Protein AF-A0A4Q3YF69-F1 (afdb_monomer)

pLDDT: mean 83.1, std 9.06, range [44.31, 94.56]

Foldseek 3Di:
DDPVLVVLVVQLVDPDPVSNVVSVVVNLLVCLVVVLVVVLVVQLCVLVVPPCCPPPVCVVVSVVSNVVSCVVVPPDSVVSSVVCCLVPPDLVVVVVVCVVVVVVQADWDQDPVRDIRDHNDHPPDDSDVSNPD

Solvent-accessible surface area (backbone atoms only — not comparable to full-atom values): 7764 Å² total; per-residue (Å²): 130,61,69,67,56,53,52,36,56,61,51,43,72,50,89,52,65,68,56,21,50,52,28,53,50,48,46,53,51,54,49,43,64,50,52,56,54,51,52,40,47,52,52,48,50,57,53,72,68,36,87,58,41,83,36,88,91,29,38,70,59,46,51,52,52,51,53,57,51,52,57,67,69,73,52,54,69,66,60,51,44,49,53,49,47,68,76,72,51,59,59,71,60,56,43,51,57,45,63,79,45,38,79,75,34,41,52,65,47,74,45,99,85,73,51,70,48,73,44,82,42,59,88,84,64,43,69,60,66,73,63,64,115

Sequence (133 aa):
MDENLSSFWDATKQPNIMLRFIFYYRIIEYAGANFFSGDVRSKLTRILSNPTVCAPNNVERSVSQIIAAFDGLQADEVARFNAMITTSVKPEVVWREIENNKALFIDTVTFDGGYVLQNIISREETLKTFSGG

Radius of gyration: 21.07 Å; Cα contacts (8 Å, |Δi|>4): 79; chains: 1; bounding box: 42×38×65 Å

Secondary structure (DSSP, 8-state):
--HHHHHHHHGGG-S-HHHHHHHHHHHHHHHHHHHHHHHHHHHHHHHHT-TTTTSTTTHHHHHHHHHHHHHGGGS-HHHHHHHHHHHH--HHHHHHHHHHTHHHHHS-EE-TTS-EE--SS-TT--HHHHT--

Mean predicted aligned error: 9.74 Å

Structure (mmCIF, N/CA/C/O backbone):
data_AF-A0A4Q3YF69-F1
#
_entry.id   AF-A0A4Q3YF69-F1
#
loop_
_atom_site.group_PDB
_atom_site.id
_atom_site.type_symbol
_atom_site.label_atom_id
_atom_site.label_alt_id
_atom_site.label_comp_id
_atom_site.label_asym_id
_atom_site.label_entity_id
_atom_site.label_seq_id
_atom_site.pdbx_PDB_ins_code
_atom_site.Cartn_x
_atom_site.Cartn_y
_atom_site.Cartn_z
_atom_site.occupancy
_atom_site.B_iso_or_equiv
_atom_site.auth_seq_id
_atom_site.auth_comp_id
_atom_site.auth_asym_id
_atom_site.auth_atom_id
_atom_site.pdbx_PDB_model_num
ATOM 1 N N . MET A 1 1 ? -8.825 -13.750 -14.898 1.00 59.03 1 MET A N 1
ATOM 2 C CA . MET A 1 1 ? -8.295 -13.170 -13.645 1.00 59.03 1 MET A CA 1
ATOM 3 C C . MET A 1 1 ? -7.149 -14.068 -13.200 1.00 59.03 1 MET A C 1
ATOM 5 O O . MET A 1 1 ? -7.211 -15.246 -13.527 1.00 59.03 1 MET A O 1
ATOM 9 N N . ASP A 1 2 ? -6.101 -13.534 -12.576 1.00 80.31 2 ASP A N 1
ATOM 10 C CA . ASP A 1 2 ? -4.980 -14.342 -12.064 1.00 80.31 2 ASP A CA 1
ATOM 11 C C . ASP A 1 2 ? -5.488 -15.330 -10.992 1.00 80.31 2 ASP A C 1
ATOM 13 O O . ASP A 1 2 ? -6.239 -14.931 -10.099 1.00 80.31 2 ASP A O 1
ATOM 17 N N . GLU A 1 3 ? -5.120 -16.608 -11.110 1.00 85.12 3 GLU A N 1
ATOM 18 C CA . GLU A 1 3 ? -5.605 -17.698 -10.250 1.00 85.12 3 GLU A CA 1
ATOM 19 C C . GLU A 1 3 ? -5.231 -17.491 -8.773 1.00 85.12 3 GLU A C 1
ATOM 21 O O . GLU A 1 3 ? -6.038 -17.764 -7.880 1.00 85.12 3 GLU A O 1
ATOM 26 N N . ASN A 1 4 ? -4.060 -16.904 -8.504 1.00 83.88 4 ASN A N 1
ATOM 27 C CA . ASN A 1 4 ? -3.612 -16.606 -7.145 1.00 83.88 4 ASN A CA 1
ATOM 28 C C . ASN A 1 4 ? -4.446 -15.481 -6.523 1.00 83.88 4 ASN A C 1
ATOM 30 O O . ASN A 1 4 ? -4.862 -15.586 -5.370 1.00 83.88 4 ASN A O 1
ATOM 34 N N . LEU A 1 5 ? -4.749 -14.425 -7.289 1.00 85.19 5 LEU A N 1
ATOM 35 C CA . LEU A 1 5 ? -5.601 -13.329 -6.811 1.00 85.19 5 LEU A CA 1
ATOM 36 C C . LEU A 1 5 ? -7.023 -13.802 -6.506 1.00 85.19 5 LEU A C 1
ATOM 38 O O . LEU A 1 5 ? -7.595 -13.395 -5.495 1.00 85.19 5 LEU A O 1
ATOM 42 N N . SER A 1 6 ? -7.588 -14.669 -7.348 1.00 88.38 6 SER A N 1
ATOM 43 C CA . SER A 1 6 ? -8.910 -15.251 -7.102 1.00 88.38 6 SER A CA 1
ATOM 44 C C . SER A 1 6 ? -8.925 -16.114 -5.838 1.00 88.38 6 SER A C 1
ATOM 46 O O . SER A 1 6 ? -9.824 -15.961 -5.013 1.00 88.38 6 SER A O 1
ATOM 48 N N . SER A 1 7 ? -7.893 -16.939 -5.635 1.00 90.25 7 SER A N 1
ATOM 49 C CA . SER A 1 7 ? -7.737 -17.747 -4.420 1.00 90.25 7 SER A CA 1
ATOM 50 C C . SER A 1 7 ? -7.639 -16.884 -3.157 1.00 90.25 7 SER A C 1
ATOM 52 O O . SER A 1 7 ? -8.369 -17.113 -2.191 1.00 90.25 7 SER A O 1
ATOM 54 N N . PHE A 1 8 ? -6.813 -15.830 -3.166 1.00 90.69 8 PHE A N 1
ATOM 55 C CA . PHE A 1 8 ? -6.714 -14.916 -2.025 1.00 90.69 8 PHE A CA 1
ATOM 56 C C . PHE A 1 8 ? -8.012 -14.151 -1.775 1.00 90.69 8 PHE A C 1
ATOM 58 O O . PHE A 1 8 ? -8.384 -13.954 -0.621 1.00 90.6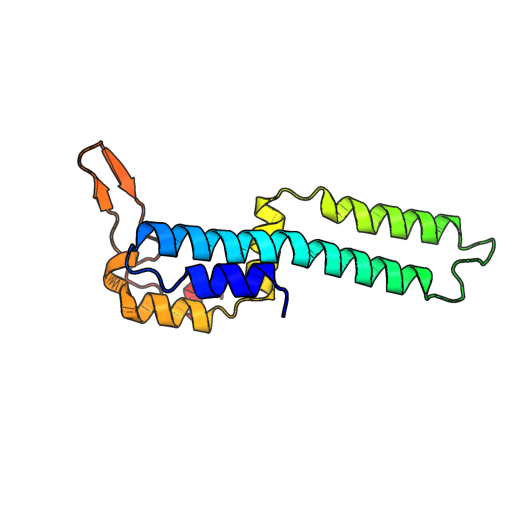9 8 PHE A O 1
ATOM 65 N N . TRP A 1 9 ? -8.721 -13.747 -2.830 1.00 92.25 9 TRP A N 1
ATOM 66 C CA . TRP A 1 9 ? -10.014 -13.083 -2.699 1.00 92.25 9 TRP A CA 1
ATOM 67 C C . TRP A 1 9 ? -11.049 -13.978 -2.022 1.00 92.25 9 TRP A C 1
ATOM 69 O O . TRP A 1 9 ? -11.717 -13.541 -1.087 1.00 92.25 9 TRP A O 1
ATOM 79 N N . ASP A 1 10 ? -11.155 -15.246 -2.416 1.00 92.94 10 ASP A N 1
ATOM 80 C CA . ASP A 1 10 ? -12.021 -16.194 -1.712 1.00 92.94 10 ASP A CA 1
ATOM 81 C C . ASP A 1 10 ? -11.547 -16.424 -0.275 1.00 92.94 10 ASP A C 1
ATOM 83 O O . ASP A 1 10 ? -12.366 -16.476 0.650 1.00 92.94 10 ASP A O 1
ATOM 87 N N . ALA A 1 11 ? -10.228 -16.410 -0.063 1.00 91.44 11 ALA A N 1
ATOM 88 C CA . ALA A 1 11 ? -9.618 -16.403 1.254 1.00 91.44 11 ALA A CA 1
ATOM 89 C C . ALA A 1 11 ? -9.936 -15.130 2.078 1.00 91.44 11 ALA A C 1
ATOM 91 O O . ALA A 1 11 ? -9.748 -15.141 3.283 1.00 91.44 11 ALA A O 1
ATOM 92 N N . THR A 1 12 ? -10.560 -14.074 1.549 1.00 91.56 12 THR A N 1
ATOM 93 C CA . THR A 1 12 ? -11.039 -12.934 2.373 1.00 91.56 12 THR A CA 1
ATOM 94 C C . THR A 1 12 ? -12.412 -13.152 3.014 1.00 91.56 12 THR A C 1
ATOM 96 O O . THR A 1 12 ? -12.832 -12.378 3.873 1.00 91.56 12 THR A O 1
ATOM 99 N N . LYS A 1 13 ? -13.133 -14.220 2.662 1.00 93.31 13 LYS A N 1
ATOM 100 C CA . LYS A 1 13 ? -14.483 -14.485 3.196 1.00 93.31 13 LYS A CA 1
ATOM 101 C C . LYS A 1 13 ? -14.481 -15.179 4.568 1.00 93.31 13 LYS A C 1
ATOM 103 O O . LYS A 1 13 ? -15.535 -15.579 5.058 1.00 93.31 13 LYS A O 1
ATOM 108 N N . GLN A 1 14 ? -13.315 -15.331 5.203 1.00 91.44 14 GLN A N 1
ATOM 109 C CA . GLN A 1 14 ? -13.186 -16.085 6.455 1.00 91.44 14 GLN A CA 1
ATOM 110 C C . GLN A 1 14 ? -13.811 -15.300 7.609 1.00 91.44 14 GLN A C 1
ATOM 112 O O . GLN A 1 14 ? -13.693 -14.075 7.652 1.00 91.44 14 GLN A O 1
ATOM 117 N N . PRO A 1 15 ? -14.384 -15.970 8.619 1.00 89.25 15 PRO A N 1
ATOM 118 C CA . PRO A 1 15 ? -14.947 -15.277 9.774 1.00 89.25 15 PRO A CA 1
ATOM 119 C C . PRO A 1 15 ? -13.872 -14.558 10.609 1.00 89.25 15 PRO A C 1
ATOM 121 O O . PRO A 1 15 ? -14.122 -13.490 11.171 1.00 89.25 15 PRO A O 1
ATOM 124 N N . ASN A 1 16 ? -12.648 -15.092 10.658 1.00 93.50 16 ASN A N 1
ATOM 125 C CA . ASN A 1 16 ? -11.555 -14.521 11.441 1.00 93.50 16 ASN A CA 1
ATOM 126 C C . ASN A 1 16 ? -11.064 -13.190 10.834 1.00 93.50 16 ASN A C 1
ATOM 128 O O . ASN A 1 16 ? -10.603 -13.146 9.695 1.00 93.50 16 ASN A O 1
ATOM 132 N N . ILE A 1 17 ? -11.165 -12.098 11.599 1.00 88.81 17 ILE A N 1
ATOM 133 C CA . ILE A 1 17 ? -10.813 -10.744 11.142 1.00 88.81 17 ILE A CA 1
ATOM 134 C C . ILE A 1 17 ? -9.310 -10.554 10.892 1.00 88.81 17 ILE A C 1
ATOM 136 O O . ILE A 1 17 ? -8.940 -9.891 9.928 1.00 88.81 17 ILE A O 1
ATOM 140 N N . MET A 1 18 ? -8.449 -11.189 11.694 1.00 89.38 18 MET A N 1
ATOM 141 C CA . MET A 1 18 ? -6.994 -11.131 11.511 1.00 89.38 18 MET A CA 1
ATOM 142 C C . MET A 1 18 ? -6.583 -11.817 10.212 1.00 89.38 18 MET A C 1
ATOM 144 O O . MET A 1 18 ? -5.820 -11.262 9.428 1.00 89.38 18 MET A O 1
ATOM 148 N N . LEU A 1 19 ? -7.143 -12.998 9.937 1.00 89.19 19 LEU A N 1
ATOM 149 C CA . LEU A 1 19 ? -6.879 -13.695 8.679 1.00 89.19 19 LEU A CA 1
ATOM 150 C C . LEU A 1 19 ? -7.386 -12.892 7.480 1.00 89.19 19 LEU A C 1
ATOM 152 O O . LEU A 1 19 ? -6.677 -12.785 6.485 1.00 89.19 19 LEU A O 1
ATOM 156 N N . ARG A 1 20 ? -8.563 -12.262 7.587 1.00 91.88 20 ARG A N 1
ATOM 157 C CA . ARG A 1 20 ? -9.063 -11.358 6.541 1.00 91.88 20 ARG A CA 1
ATOM 158 C C . ARG A 1 20 ? -8.094 -10.225 6.247 1.00 91.88 20 ARG A C 1
ATOM 160 O O . ARG A 1 20 ? -7.781 -9.999 5.085 1.00 91.88 20 ARG A O 1
ATOM 167 N N . PHE A 1 21 ? -7.603 -9.553 7.285 1.00 88.94 21 PHE A N 1
ATOM 168 C CA . PHE A 1 21 ? -6.604 -8.499 7.137 1.00 88.94 21 PHE A CA 1
ATOM 169 C C . PHE A 1 21 ? -5.348 -9.007 6.414 1.00 88.94 21 PHE A C 1
ATOM 171 O O . PHE A 1 21 ? -4.915 -8.394 5.441 1.00 88.94 21 PHE A O 1
ATOM 178 N N . ILE A 1 22 ? -4.819 -10.165 6.823 1.00 92.31 22 ILE A N 1
ATOM 179 C CA . ILE A 1 22 ? -3.643 -10.782 6.193 1.00 92.31 22 ILE A CA 1
ATOM 180 C C . ILE A 1 22 ? -3.898 -11.081 4.709 1.00 92.31 22 ILE A C 1
ATOM 182 O O . ILE A 1 22 ? -3.047 -10.787 3.872 1.00 92.31 22 ILE A O 1
ATOM 186 N N . PHE A 1 23 ? -5.064 -11.626 4.353 1.00 92.44 23 PHE A N 1
ATOM 187 C CA . PHE A 1 23 ? -5.385 -11.921 2.954 1.00 92.44 23 PHE A CA 1
ATOM 188 C C . PHE A 1 23 ? -5.582 -10.658 2.112 1.00 92.44 23 PHE A C 1
ATOM 190 O O . PHE A 1 23 ? -5.099 -10.616 0.983 1.00 92.44 23 PHE A O 1
ATOM 197 N N . TYR A 1 24 ? -6.203 -9.605 2.653 1.00 89.75 24 TYR A N 1
ATOM 198 C CA . TYR A 1 24 ? -6.259 -8.311 1.966 1.00 89.75 24 TYR A CA 1
ATOM 199 C C . TYR A 1 24 ? -4.862 -7.735 1.733 1.00 89.75 24 TYR A C 1
ATOM 201 O O . TYR A 1 24 ? -4.560 -7.315 0.618 1.00 89.75 24 TYR A O 1
ATOM 209 N N . TYR A 1 25 ? -3.986 -7.780 2.739 1.00 88.12 25 TYR A N 1
ATOM 210 C CA . TYR A 1 25 ? -2.597 -7.351 2.586 1.00 88.12 25 TYR A CA 1
ATOM 211 C C . TYR A 1 25 ? -1.881 -8.149 1.487 1.00 88.12 25 TYR A C 1
ATOM 213 O O . TYR A 1 25 ? -1.260 -7.566 0.601 1.00 88.12 25 TYR A O 1
ATOM 221 N N . ARG A 1 26 ? -2.055 -9.476 1.474 1.00 88.44 26 ARG A N 1
ATOM 222 C CA . ARG A 1 26 ? -1.459 -10.372 0.474 1.00 88.44 26 ARG A CA 1
ATOM 223 C C . ARG A 1 26 ? -1.928 -10.080 -0.952 1.00 88.44 26 ARG A C 1
ATOM 225 O O . ARG A 1 26 ? -1.131 -10.171 -1.881 1.00 88.44 26 ARG A O 1
ATOM 232 N N . ILE A 1 27 ? -3.198 -9.717 -1.134 1.00 89.38 27 ILE A N 1
ATOM 233 C CA . ILE A 1 27 ? -3.736 -9.294 -2.436 1.00 89.38 27 ILE A CA 1
ATOM 234 C C . ILE A 1 27 ? -3.016 -8.039 -2.926 1.00 89.38 27 ILE A C 1
ATOM 236 O O . ILE A 1 27 ? -2.592 -7.995 -4.080 1.00 89.38 27 ILE A O 1
ATOM 240 N N . ILE A 1 28 ? -2.868 -7.033 -2.060 1.00 84.94 28 ILE A N 1
ATOM 241 C CA . ILE A 1 28 ? -2.240 -5.759 -2.427 1.00 84.94 28 ILE A CA 1
ATOM 242 C C . ILE A 1 28 ? -0.744 -5.963 -2.701 1.00 84.94 28 ILE A C 1
ATOM 244 O O . ILE A 1 28 ? -0.231 -5.442 -3.686 1.00 84.94 28 ILE A O 1
ATOM 248 N N . GLU A 1 29 ? -0.059 -6.766 -1.888 1.00 82.19 29 GLU A N 1
ATOM 249 C CA . GLU A 1 29 ? 1.346 -7.139 -2.083 1.00 82.19 29 GLU A CA 1
ATOM 250 C C . GLU A 1 29 ? 1.559 -7.860 -3.425 1.00 82.19 29 GLU A C 1
ATOM 252 O O . GLU A 1 29 ? 2.400 -7.452 -4.229 1.00 82.19 29 GLU A O 1
ATOM 257 N N . TYR A 1 30 ? 0.751 -8.886 -3.720 1.00 84.62 30 TYR A N 1
ATOM 258 C CA . TYR A 1 30 ? 0.841 -9.626 -4.980 1.00 84.62 30 TYR A CA 1
ATOM 259 C C . TYR A 1 30 ? 0.527 -8.739 -6.191 1.00 84.62 30 TYR A C 1
ATOM 261 O O . TYR A 1 30 ? 1.215 -8.807 -7.213 1.00 84.62 30 TYR A O 1
ATOM 269 N N . ALA A 1 31 ? -0.501 -7.891 -6.090 1.00 81.31 31 ALA A N 1
ATOM 270 C CA . ALA A 1 31 ? -0.834 -6.931 -7.135 1.00 81.31 31 ALA A CA 1
ATOM 271 C C . ALA A 1 31 ? 0.313 -5.932 -7.354 1.00 81.31 31 ALA A C 1
ATOM 273 O O . ALA A 1 31 ? 0.702 -5.704 -8.498 1.00 81.31 31 ALA A O 1
ATOM 274 N N . GLY A 1 32 ? 0.910 -5.417 -6.275 1.00 77.38 32 GLY A N 1
ATOM 275 C CA . GLY A 1 32 ? 2.053 -4.506 -6.310 1.00 77.38 32 GLY A CA 1
ATOM 276 C C . GLY A 1 32 ? 3.262 -5.106 -7.000 1.00 77.38 32 GLY A C 1
ATOM 277 O O . GLY A 1 32 ? 3.804 -4.492 -7.917 1.00 77.38 32 GLY A O 1
ATOM 278 N N . ALA A 1 33 ? 3.637 -6.332 -6.641 1.00 74.38 33 ALA A N 1
ATOM 279 C CA . ALA A 1 33 ? 4.757 -7.023 -7.271 1.00 74.38 33 ALA A CA 1
ATOM 280 C C . ALA A 1 33 ? 4.571 -7.167 -8.797 1.00 74.38 33 ALA A C 1
ATOM 282 O O . ALA A 1 33 ? 5.500 -6.916 -9.566 1.00 74.38 33 ALA A O 1
ATOM 283 N N . ASN A 1 34 ? 3.359 -7.506 -9.249 1.00 73.56 34 ASN A N 1
ATOM 284 C CA . ASN A 1 34 ? 3.068 -7.739 -10.667 1.00 73.56 34 ASN A CA 1
ATOM 285 C C . ASN A 1 34 ? 2.803 -6.456 -11.476 1.00 73.56 34 ASN A C 1
ATOM 287 O O . ASN A 1 34 ? 3.066 -6.426 -12.683 1.00 73.56 34 ASN A O 1
ATOM 291 N N . PHE A 1 35 ? 2.312 -5.391 -10.838 1.00 70.88 35 PHE A N 1
ATOM 292 C CA . PHE A 1 35 ? 2.007 -4.111 -11.482 1.00 70.88 35 PHE A CA 1
ATOM 293 C C . PHE A 1 35 ? 3.245 -3.516 -12.170 1.00 70.88 35 PHE A C 1
ATOM 295 O O . PHE A 1 35 ? 3.204 -3.150 -13.346 1.00 70.88 35 PHE A O 1
ATOM 302 N N . PHE A 1 36 ? 4.389 -3.519 -11.481 1.00 65.06 36 PHE A N 1
ATOM 303 C CA . PHE A 1 36 ? 5.637 -2.972 -12.021 1.00 65.06 36 PHE A CA 1
ATOM 304 C C . PHE A 1 36 ? 6.280 -3.864 -13.081 1.00 65.06 36 PHE A C 1
ATOM 306 O O . PHE A 1 36 ? 6.862 -3.355 -14.041 1.00 65.06 36 PHE A O 1
ATOM 313 N N . SER A 1 37 ? 6.131 -5.188 -12.974 1.00 67.38 37 SER A N 1
ATOM 314 C CA . SER A 1 37 ? 6.573 -6.105 -14.030 1.00 67.38 37 SER A CA 1
ATOM 315 C C . SER A 1 37 ? 5.825 -5.860 -15.347 1.00 67.38 37 SER A C 1
ATOM 317 O O . SER A 1 37 ? 6.434 -5.905 -16.418 1.00 67.38 37 SER A O 1
ATOM 319 N N . GLY A 1 38 ? 4.526 -5.544 -15.285 1.00 68.88 38 GLY A N 1
ATOM 320 C CA . GLY A 1 38 ? 3.729 -5.164 -16.455 1.00 68.88 38 GLY A CA 1
ATOM 321 C C . GLY A 1 38 ? 4.182 -3.846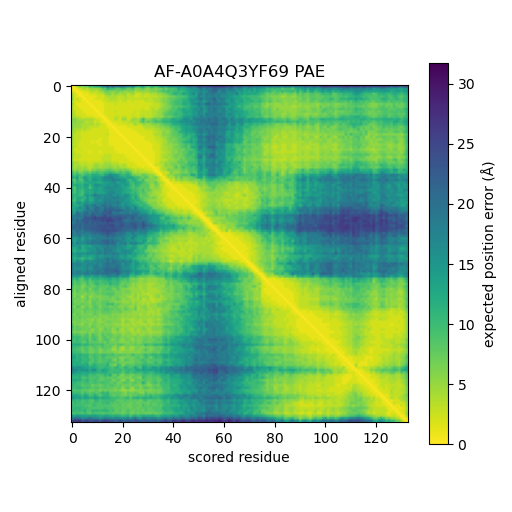 -17.090 1.00 68.88 38 GLY A C 1
ATOM 322 O O . GLY A 1 38 ? 4.297 -3.753 -18.313 1.00 68.88 38 GLY A O 1
ATOM 323 N N . ASP A 1 39 ? 4.507 -2.853 -16.265 1.00 71.00 39 ASP A N 1
ATOM 324 C CA . ASP A 1 39 ? 4.916 -1.521 -16.714 1.00 71.00 39 ASP A CA 1
ATOM 325 C C . ASP A 1 39 ? 6.290 -1.537 -17.411 1.00 71.00 39 ASP A C 1
ATOM 327 O O . ASP A 1 39 ? 6.483 -0.949 -18.482 1.00 71.00 39 ASP A 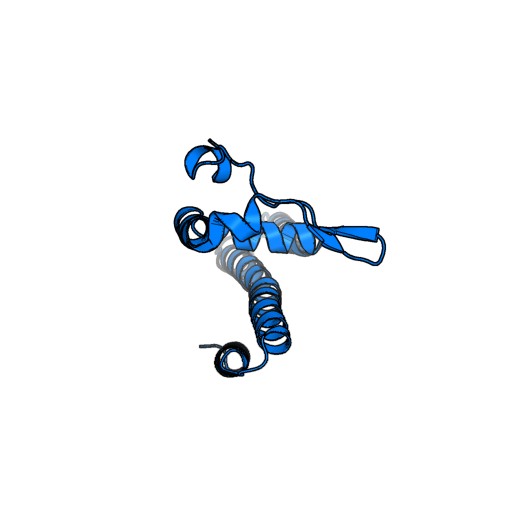O 1
ATOM 331 N N . VAL A 1 40 ? 7.234 -2.310 -16.865 1.00 73.06 40 VAL A N 1
ATOM 332 C CA . VAL A 1 40 ? 8.538 -2.568 -17.496 1.00 73.06 40 VAL A CA 1
ATOM 333 C C . VAL A 1 40 ? 8.376 -3.354 -18.789 1.00 73.06 40 VAL A C 1
ATOM 335 O O . VAL A 1 40 ? 8.969 -2.987 -19.805 1.00 73.06 40 VAL A O 1
ATOM 338 N N . ARG A 1 41 ? 7.526 -4.388 -18.798 1.00 76.00 41 ARG A N 1
ATOM 339 C CA . ARG A 1 41 ? 7.229 -5.154 -20.013 1.00 76.00 41 ARG A CA 1
ATOM 340 C C . ARG A 1 41 ? 6.642 -4.260 -21.104 1.00 76.00 41 ARG A C 1
ATOM 342 O O . ARG A 1 41 ? 7.095 -4.341 -22.237 1.00 76.00 41 ARG A O 1
ATOM 349 N N . SER A 1 42 ? 5.711 -3.369 -20.769 1.00 79.50 42 SER A N 1
ATOM 350 C CA . SER A 1 42 ? 5.125 -2.404 -21.708 1.00 79.50 42 SER A CA 1
ATOM 351 C C . SER A 1 42 ? 6.176 -1.445 -22.283 1.00 79.50 42 SER A C 1
ATOM 353 O O . SER A 1 42 ? 6.265 -1.267 -23.502 1.00 79.50 42 SER A O 1
ATOM 355 N N . LYS A 1 43 ? 7.049 -0.887 -21.430 1.00 79.44 43 LYS A N 1
ATOM 356 C CA . LYS A 1 43 ? 8.166 -0.026 -21.859 1.00 79.44 43 LYS A CA 1
ATOM 357 C C . LYS A 1 43 ? 9.136 -0.768 -22.780 1.00 79.44 43 LYS A C 1
ATOM 359 O O . LYS A 1 43 ? 9.491 -0.231 -23.828 1.00 79.44 43 LYS A O 1
ATOM 364 N N . LEU A 1 44 ? 9.504 -2.003 -22.437 1.00 79.00 44 LEU A N 1
ATOM 365 C CA . LEU A 1 44 ? 10.353 -2.866 -23.261 1.00 79.00 44 LEU A CA 1
ATOM 366 C C . LEU A 1 44 ? 9.699 -3.194 -24.599 1.00 79.00 44 LEU A C 1
ATOM 368 O O . LEU A 1 44 ? 10.331 -3.025 -25.637 1.00 79.00 44 LEU A O 1
ATOM 372 N N . THR A 1 45 ? 8.428 -3.599 -24.603 1.00 81.88 45 THR A N 1
ATOM 373 C CA . THR A 1 45 ? 7.679 -3.866 -25.835 1.00 81.88 45 THR A CA 1
ATOM 374 C C . THR A 1 45 ? 7.644 -2.626 -26.722 1.00 81.88 45 THR A C 1
ATOM 376 O O . THR A 1 45 ? 7.889 -2.744 -27.918 1.00 81.88 45 THR A O 1
ATOM 379 N N . ARG A 1 46 ? 7.429 -1.429 -26.163 1.00 84.00 46 ARG A N 1
ATOM 380 C CA . ARG A 1 46 ? 7.449 -0.174 -26.928 1.00 84.00 46 ARG A CA 1
ATOM 381 C C . ARG A 1 46 ? 8.820 0.131 -27.530 1.00 84.00 46 ARG A C 1
ATOM 383 O O . ARG A 1 46 ? 8.880 0.568 -28.675 1.00 84.00 46 ARG A O 1
ATOM 390 N N . ILE A 1 47 ? 9.900 -0.078 -26.773 1.00 82.25 47 ILE A N 1
ATOM 391 C CA . ILE A 1 47 ? 11.267 0.120 -27.272 1.00 82.25 47 ILE A CA 1
ATOM 392 C C . ILE A 1 47 ? 11.532 -0.873 -28.403 1.00 82.25 47 ILE A C 1
ATOM 394 O O . ILE A 1 47 ? 11.819 -0.448 -29.512 1.00 82.25 47 ILE A O 1
ATOM 398 N N . LEU A 1 48 ? 11.349 -2.172 -28.158 1.00 80.88 48 LEU A N 1
ATOM 399 C CA . LEU A 1 48 ? 11.651 -3.245 -29.111 1.00 80.88 48 LEU A CA 1
ATOM 400 C C . LEU A 1 48 ? 10.759 -3.232 -30.362 1.00 80.88 48 LEU A C 1
ATOM 402 O O . LEU A 1 48 ? 11.193 -3.676 -31.418 1.00 80.88 48 LEU A O 1
ATOM 406 N N . SER A 1 49 ? 9.535 -2.707 -30.266 1.00 83.06 49 SER A N 1
ATOM 407 C CA . SER A 1 49 ? 8.626 -2.573 -31.416 1.00 83.06 49 SER A CA 1
ATOM 408 C C . SER A 1 49 ? 8.939 -1.357 -32.290 1.00 83.06 49 SER A C 1
ATOM 410 O O . SER A 1 49 ? 8.286 -1.157 -33.313 1.00 83.06 49 SER A O 1
ATOM 412 N N . ASN A 1 50 ? 9.906 -0.516 -31.907 1.00 81.81 50 ASN A N 1
ATOM 413 C CA . ASN A 1 50 ? 10.316 0.610 -32.731 1.00 81.81 50 ASN A CA 1
ATOM 414 C C . ASN A 1 50 ? 11.172 0.099 -33.909 1.00 81.81 50 ASN A C 1
ATOM 416 O O . ASN A 1 50 ? 12.258 -0.439 -33.684 1.00 81.81 50 ASN A O 1
ATOM 420 N N . PRO A 1 51 ? 10.750 0.317 -35.168 1.00 75.31 51 PRO A N 1
ATOM 421 C CA . PRO A 1 51 ? 11.439 -0.216 -36.347 1.00 75.31 51 PRO A CA 1
ATOM 422 C C . PRO A 1 51 ? 12.8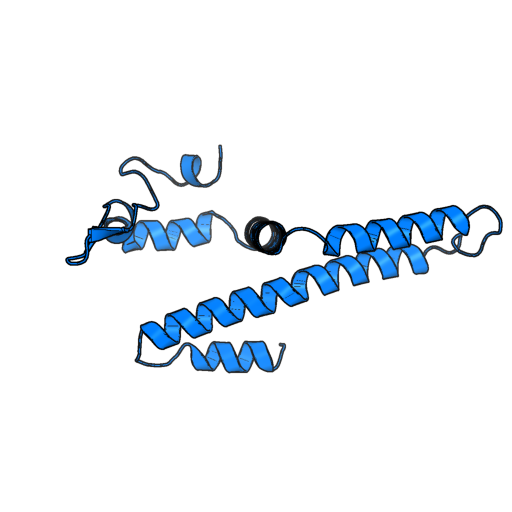60 0.339 -36.535 1.00 75.31 51 PRO A C 1
ATOM 424 O O . PRO A 1 51 ? 13.641 -0.210 -37.305 1.00 75.31 51 PRO A O 1
ATOM 427 N N . THR A 1 52 ? 13.218 1.417 -35.832 1.00 80.81 52 THR A N 1
ATOM 428 C CA . THR A 1 52 ? 14.546 2.044 -35.908 1.00 80.81 52 THR A CA 1
ATOM 429 C C . THR A 1 52 ? 15.554 1.509 -34.885 1.00 80.81 52 THR A C 1
ATOM 431 O O . THR A 1 52 ? 16.707 1.934 -34.917 1.00 80.81 52 THR A O 1
ATOM 434 N N . VAL A 1 53 ? 15.158 0.572 -34.011 1.00 73.12 53 VAL A N 1
ATOM 435 C CA . VAL A 1 53 ? 16.015 -0.020 -32.960 1.00 73.12 53 VAL A CA 1
ATOM 436 C C . VAL A 1 53 ? 17.267 -0.692 -33.513 1.00 73.12 53 VAL A C 1
ATOM 438 O O . VAL A 1 53 ? 18.345 -0.537 -32.951 1.00 73.12 53 VAL A O 1
ATOM 441 N N . CYS A 1 54 ? 17.140 -1.428 -34.619 1.00 70.50 54 CYS A N 1
ATOM 442 C CA . CYS A 1 54 ? 18.261 -2.146 -35.231 1.00 70.50 54 CYS A CA 1
ATOM 443 C C . CYS A 1 54 ? 19.078 -1.273 -36.194 1.00 70.50 54 CYS A C 1
ATOM 445 O O . CYS A 1 54 ? 19.992 -1.776 -36.847 1.00 70.50 54 CYS A O 1
ATOM 447 N N . ALA A 1 55 ? 18.756 0.021 -36.321 1.00 78.69 55 ALA A N 1
ATOM 448 C CA . ALA A 1 55 ? 19.551 0.920 -37.142 1.00 78.69 55 ALA A CA 1
ATOM 449 C C . ALA A 1 55 ? 20.929 1.129 -36.479 1.00 78.69 55 ALA A C 1
ATOM 451 O O . ALA A 1 55 ? 20.968 1.398 -35.276 1.00 78.69 55 ALA A O 1
ATOM 452 N N . PRO A 1 56 ? 22.046 1.085 -37.232 1.00 68.69 56 PRO A N 1
ATOM 453 C CA . PRO A 1 56 ? 23.408 1.134 -36.681 1.00 68.69 56 PRO A CA 1
ATOM 454 C C . PRO A 1 56 ? 23.668 2.306 -35.725 1.00 68.69 56 PRO A C 1
ATOM 456 O O . PRO A 1 56 ? 24.408 2.167 -34.760 1.00 68.69 56 PRO A O 1
ATOM 459 N N . ASN A 1 57 ? 22.998 3.440 -35.951 1.00 74.44 57 ASN A N 1
ATOM 460 C CA . ASN A 1 57 ? 23.166 4.668 -35.168 1.00 74.44 57 ASN A CA 1
ATOM 461 C C . ASN A 1 57 ? 22.241 4.756 -33.937 1.00 74.44 57 ASN A C 1
ATOM 463 O O . ASN A 1 57 ? 22.323 5.718 -33.180 1.00 74.44 57 ASN A O 1
ATOM 467 N N . ASN A 1 58 ? 21.329 3.797 -33.751 1.00 74.44 58 ASN A N 1
ATOM 468 C CA . ASN A 1 58 ? 20.336 3.802 -32.672 1.00 74.44 58 ASN A CA 1
ATOM 469 C C . ASN A 1 58 ? 20.513 2.662 -31.668 1.00 74.44 58 ASN A C 1
ATOM 471 O O . ASN A 1 58 ? 19.923 2.740 -30.593 1.00 74.44 58 ASN A O 1
ATOM 475 N N . VAL A 1 59 ? 21.332 1.647 -31.967 1.00 77.06 59 VAL A N 1
ATOM 476 C CA . VAL A 1 59 ? 21.511 0.477 -31.091 1.00 77.06 59 VAL A CA 1
ATOM 477 C C . VAL A 1 59 ? 21.959 0.889 -29.684 1.00 77.06 59 VAL A C 1
ATOM 479 O O . VAL A 1 59 ? 21.314 0.513 -28.709 1.00 77.06 59 VAL A O 1
ATOM 482 N N . GLU A 1 60 ? 22.992 1.727 -29.554 1.00 81.38 60 GLU A N 1
ATOM 483 C CA . GLU A 1 60 ? 23.476 2.205 -28.244 1.00 81.38 60 GLU A CA 1
ATOM 484 C C . GLU A 1 60 ? 22.417 3.005 -27.472 1.00 81.38 60 GLU A C 1
ATOM 486 O O . GLU A 1 60 ? 22.275 2.872 -26.250 1.00 81.38 60 GLU A O 1
ATOM 491 N N . ARG A 1 61 ? 21.616 3.801 -28.190 1.00 82.75 61 ARG A N 1
ATOM 492 C CA . ARG A 1 61 ? 20.515 4.570 -27.605 1.00 82.75 61 ARG A CA 1
ATOM 493 C C . ARG A 1 61 ? 19.408 3.648 -27.103 1.00 82.75 61 ARG A C 1
ATOM 495 O O . ARG A 1 61 ? 18.891 3.858 -26.009 1.00 82.75 61 ARG A O 1
ATOM 502 N N . SER A 1 62 ? 19.054 2.626 -27.874 1.00 79.62 62 SER A N 1
ATOM 503 C CA . SER A 1 62 ? 18.046 1.637 -27.497 1.00 79.62 62 SER A CA 1
ATOM 504 C C . SER A 1 62 ? 18.501 0.775 -26.319 1.00 79.62 62 SER A C 1
ATOM 506 O O . SER A 1 62 ? 17.708 0.540 -25.413 1.00 79.62 62 SER A O 1
ATOM 508 N N . VAL A 1 63 ? 19.779 0.387 -26.264 1.00 81.94 63 VAL A N 1
ATOM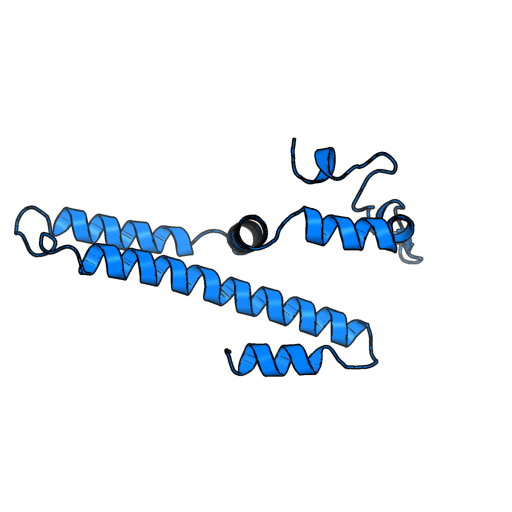 509 C CA . VAL A 1 63 ? 20.366 -0.313 -25.107 1.00 81.94 63 VAL A CA 1
ATOM 510 C C . VAL A 1 63 ? 20.306 0.563 -23.853 1.00 81.94 63 VAL A C 1
ATOM 512 O O . VAL A 1 63 ? 19.830 0.106 -22.817 1.00 81.94 63 VAL A O 1
ATOM 515 N N . SER A 1 64 ? 20.678 1.841 -23.954 1.00 83.62 64 SER A N 1
ATOM 516 C CA . SER A 1 64 ? 20.568 2.792 -22.836 1.00 83.62 64 SER A CA 1
ATOM 517 C C . SER A 1 64 ? 19.123 2.958 -22.343 1.00 83.62 64 SER A C 1
ATOM 519 O O . SER A 1 64 ? 18.873 3.012 -21.142 1.00 83.62 64 SER A O 1
ATOM 521 N N . GLN A 1 65 ? 18.147 2.994 -23.256 1.00 82.88 65 GLN A N 1
ATOM 522 C CA . GLN A 1 65 ? 16.722 3.070 -22.907 1.00 82.88 65 GLN A CA 1
ATOM 523 C C . GLN A 1 65 ? 16.202 1.798 -22.231 1.00 82.88 65 GLN A C 1
ATOM 525 O O . GLN A 1 65 ? 15.351 1.886 -21.347 1.00 82.88 65 GLN A O 1
ATOM 530 N N . ILE A 1 66 ? 16.700 0.628 -22.641 1.00 81.62 66 ILE A N 1
ATOM 531 C CA . ILE A 1 66 ? 16.392 -0.650 -21.996 1.00 81.62 66 ILE A CA 1
ATOM 532 C C . ILE A 1 66 ? 16.935 -0.640 -20.567 1.00 81.62 66 ILE A C 1
ATOM 534 O O . ILE A 1 66 ? 16.166 -0.883 -19.644 1.00 81.62 66 ILE A O 1
ATOM 538 N N . ILE A 1 67 ? 18.209 -0.287 -20.372 1.00 80.75 67 ILE A N 1
ATOM 539 C CA . ILE A 1 67 ? 18.837 -0.212 -19.041 1.00 80.75 67 ILE A CA 1
ATOM 540 C C . ILE A 1 67 ? 18.057 0.747 -18.127 1.00 80.75 67 ILE A C 1
ATOM 542 O O . ILE A 1 67 ? 17.653 0.358 -17.035 1.00 80.75 67 ILE A O 1
ATOM 546 N N . ALA A 1 68 ? 17.718 1.944 -18.613 1.00 80.12 68 ALA A N 1
ATOM 547 C CA . ALA A 1 68 ? 16.929 2.916 -17.853 1.00 80.12 68 ALA A CA 1
ATOM 548 C C . ALA A 1 68 ? 15.512 2.420 -17.491 1.00 80.12 68 ALA A C 1
ATOM 550 O O . ALA A 1 68 ? 14.947 2.827 -16.476 1.00 80.12 68 ALA A O 1
ATOM 551 N N . ALA A 1 69 ? 14.910 1.537 -18.298 1.00 74.88 69 ALA A N 1
ATOM 552 C CA . ALA A 1 69 ? 13.627 0.919 -17.963 1.00 74.88 69 ALA A CA 1
ATOM 553 C C . ALA A 1 69 ? 13.746 -0.090 -16.804 1.00 74.88 69 ALA A C 1
ATOM 555 O O . ALA A 1 69 ? 12.771 -0.279 -16.076 1.00 74.88 69 ALA A O 1
ATOM 556 N N . PHE A 1 70 ? 14.921 -0.702 -16.618 1.00 72.56 70 PHE A N 1
ATOM 557 C CA . PHE A 1 70 ? 15.218 -1.609 -15.506 1.00 72.56 70 PHE A CA 1
ATOM 558 C C . PHE A 1 70 ? 15.648 -0.879 -14.228 1.00 72.56 70 PHE A C 1
ATOM 560 O O . PHE A 1 70 ? 15.333 -1.366 -13.147 1.00 72.56 70 PHE A O 1
ATOM 567 N N . ASP A 1 71 ? 16.278 0.295 -14.311 1.00 70.31 71 ASP A N 1
ATOM 568 C CA . ASP A 1 71 ? 16.648 1.079 -13.117 1.00 70.31 71 ASP A CA 1
ATOM 569 C C . ASP A 1 71 ? 15.430 1.434 -12.248 1.00 70.31 71 ASP A C 1
ATOM 571 O O . ASP A 1 71 ? 15.504 1.425 -11.021 1.00 70.31 71 ASP A O 1
ATOM 575 N N . GLY A 1 72 ? 14.260 1.637 -12.865 1.00 62.16 72 GLY A N 1
ATOM 576 C CA . GLY A 1 72 ? 12.999 1.843 -12.145 1.00 62.16 72 GLY A CA 1
ATOM 577 C C . GLY A 1 72 ? 12.535 0.644 -11.300 1.00 62.16 72 GLY A C 1
ATOM 578 O O . GLY A 1 72 ? 11.704 0.820 -10.412 1.00 62.16 72 GLY A O 1
ATOM 579 N N . LEU A 1 73 ? 13.070 -0.563 -11.531 1.00 63.88 73 LEU A N 1
ATOM 580 C CA . LEU A 1 73 ? 12.805 -1.742 -10.697 1.00 63.88 73 LEU A CA 1
ATOM 581 C C . LEU A 1 73 ? 13.620 -1.746 -9.405 1.00 63.88 73 LEU A C 1
ATOM 583 O O . LEU A 1 73 ? 13.211 -2.423 -8.465 1.00 63.88 73 LEU A O 1
ATOM 587 N N . GLN A 1 74 ? 14.728 -1.000 -9.336 1.00 62.19 74 GLN A N 1
ATOM 588 C CA . GLN A 1 74 ? 15.520 -0.851 -8.110 1.00 62.19 74 GLN A CA 1
ATOM 589 C C . GLN A 1 74 ? 14.937 0.177 -7.131 1.00 62.19 74 GLN A C 1
ATOM 591 O O . GLN A 1 74 ? 15.493 0.375 -6.053 1.00 62.19 74 GLN A O 1
ATOM 596 N N . ALA A 1 75 ? 13.822 0.828 -7.479 1.00 64.31 75 ALA A N 1
ATOM 597 C CA . ALA A 1 75 ? 13.097 1.662 -6.533 1.00 64.31 75 ALA A CA 1
ATOM 598 C C . ALA A 1 75 ? 12.707 0.847 -5.288 1.00 64.31 75 ALA A C 1
ATOM 600 O O . ALA A 1 75 ? 12.289 -0.310 -5.403 1.00 64.31 75 ALA A O 1
ATOM 601 N N . ASP A 1 76 ? 12.838 1.483 -4.122 1.00 70.88 76 ASP A N 1
ATOM 602 C CA . ASP A 1 76 ? 12.465 0.909 -2.832 1.00 70.88 76 ASP A CA 1
ATOM 603 C C . ASP A 1 76 ? 11.044 0.328 -2.879 1.00 70.88 76 ASP A C 1
ATOM 605 O O . ASP A 1 76 ? 10.140 0.869 -3.526 1.00 70.88 76 ASP A O 1
ATOM 609 N N . GLU A 1 77 ? 10.847 -0.800 -2.204 1.00 70.31 77 GLU A N 1
ATOM 610 C CA . GLU A 1 77 ? 9.597 -1.551 -2.243 1.00 70.31 77 GLU A CA 1
ATOM 611 C C . GLU A 1 77 ? 8.412 -0.693 -1.790 1.00 70.31 77 GLU A C 1
ATOM 613 O O . GLU A 1 77 ? 7.359 -0.714 -2.430 1.00 70.31 77 GLU A O 1
ATOM 618 N N . VAL A 1 78 ? 8.630 0.156 -0.782 1.00 74.19 78 VAL A N 1
ATOM 619 C CA . VAL A 1 78 ? 7.639 1.113 -0.278 1.00 74.19 78 VAL A CA 1
ATOM 620 C C . VAL A 1 78 ? 7.291 2.166 -1.331 1.00 74.19 78 VAL A C 1
ATOM 622 O O . VAL A 1 78 ? 6.117 2.473 -1.540 1.00 74.19 78 VAL A O 1
ATOM 625 N N . ALA A 1 79 ? 8.284 2.704 -2.043 1.00 75.88 79 ALA A N 1
ATOM 626 C CA . ALA A 1 79 ? 8.059 3.704 -3.087 1.00 75.88 79 ALA A CA 1
ATOM 627 C C . ALA A 1 79 ? 7.233 3.134 -4.251 1.00 75.88 79 ALA A C 1
ATOM 629 O O . ALA A 1 79 ? 6.309 3.786 -4.745 1.00 75.88 79 ALA A O 1
ATOM 630 N N . ARG A 1 80 ? 7.522 1.891 -4.650 1.00 74.81 80 ARG A N 1
ATOM 631 C CA . ARG A 1 80 ? 6.738 1.160 -5.655 1.00 74.81 80 ARG A CA 1
ATOM 632 C C . ARG A 1 80 ? 5.311 0.926 -5.166 1.00 74.81 80 ARG A C 1
ATOM 634 O O . ARG A 1 80 ? 4.355 1.258 -5.860 1.00 74.81 80 ARG A O 1
ATOM 641 N N . PHE A 1 81 ? 5.150 0.423 -3.950 1.00 76.44 81 PHE A N 1
ATOM 642 C CA . PHE A 1 81 ? 3.836 0.175 -3.367 1.00 76.44 81 PHE A CA 1
ATOM 643 C C . PHE A 1 81 ? 2.963 1.439 -3.347 1.00 76.44 81 PHE A C 1
ATOM 645 O O . PHE A 1 81 ? 1.827 1.421 -3.825 1.00 76.44 81 PHE A O 1
ATOM 652 N N . ASN A 1 82 ? 3.533 2.564 -2.911 1.00 78.44 82 ASN A N 1
ATOM 653 C CA . ASN A 1 82 ? 2.857 3.858 -2.915 1.00 78.44 82 ASN A CA 1
ATOM 654 C C . ASN A 1 82 ? 2.472 4.301 -4.333 1.00 78.44 82 ASN A C 1
ATOM 656 O O . ASN A 1 82 ? 1.332 4.694 -4.555 1.00 78.44 82 ASN A O 1
ATOM 660 N N . ALA A 1 83 ? 3.371 4.185 -5.315 1.00 79.25 83 ALA A N 1
ATOM 661 C CA . ALA A 1 83 ? 3.071 4.558 -6.698 1.00 79.25 83 ALA A CA 1
ATOM 662 C C . ALA A 1 83 ? 1.918 3.734 -7.301 1.00 79.25 83 ALA A C 1
ATOM 664 O O . ALA A 1 83 ? 1.065 4.288 -8.002 1.00 79.25 83 ALA A O 1
ATOM 665 N N . MET A 1 84 ? 1.850 2.430 -7.014 1.00 82.69 84 MET A N 1
ATOM 666 C CA . MET A 1 84 ? 0.724 1.592 -7.441 1.00 82.69 84 MET A CA 1
ATOM 667 C C . MET A 1 84 ? -0.585 2.079 -6.810 1.00 82.69 84 MET A C 1
ATOM 669 O O . MET A 1 84 ? -1.577 2.244 -7.522 1.00 82.69 84 MET A O 1
ATOM 673 N N . ILE A 1 85 ? -0.596 2.319 -5.495 1.00 82.25 85 ILE A N 1
ATOM 674 C CA . ILE A 1 85 ? -1.800 2.781 -4.795 1.00 82.25 85 ILE A CA 1
ATOM 675 C C . ILE A 1 85 ? -2.272 4.108 -5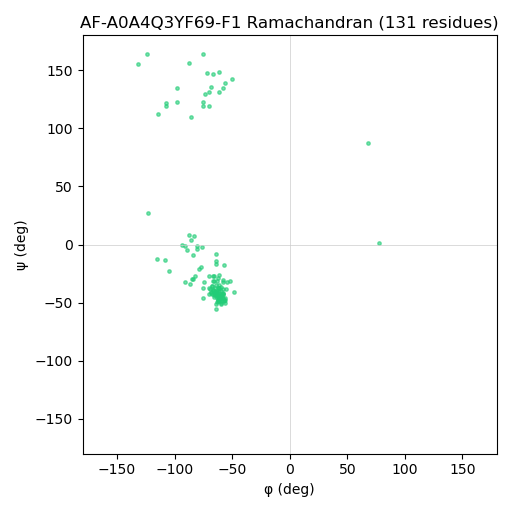.388 1.00 82.25 85 ILE A C 1
ATOM 677 O O . ILE A 1 85 ? -3.421 4.200 -5.807 1.00 82.25 85 ILE A O 1
ATOM 681 N N . THR A 1 86 ? -1.392 5.099 -5.517 1.00 82.19 86 THR A N 1
ATOM 682 C CA . THR A 1 86 ? -1.767 6.433 -6.011 1.00 82.19 86 THR A CA 1
ATOM 683 C C . THR A 1 86 ? -2.279 6.414 -7.455 1.00 82.19 86 THR A C 1
ATOM 685 O O . THR A 1 86 ? -3.123 7.225 -7.821 1.00 82.19 86 THR A O 1
ATOM 688 N N . THR A 1 87 ? -1.792 5.495 -8.294 1.00 82.31 87 THR A N 1
ATOM 689 C CA . THR A 1 87 ? -2.227 5.390 -9.700 1.00 82.31 87 THR A CA 1
ATOM 690 C C . THR A 1 87 ? -3.498 4.568 -9.888 1.00 82.31 87 THR A C 1
ATOM 692 O O . THR A 1 87 ? -4.251 4.813 -10.830 1.00 82.31 87 THR A O 1
ATOM 695 N N . SER A 1 88 ? -3.744 3.592 -9.013 1.00 83.38 88 SER A N 1
ATOM 696 C CA . SER A 1 88 ? -4.822 2.612 -9.188 1.00 83.38 88 SER A CA 1
ATOM 697 C C . SER A 1 88 ? -6.024 2.867 -8.282 1.00 83.38 88 SER A C 1
ATOM 699 O O . SER A 1 88 ? -7.133 2.421 -8.584 1.00 83.38 88 SER A O 1
ATOM 701 N N . VAL A 1 89 ? -5.827 3.576 -7.170 1.00 86.00 89 VAL A N 1
ATOM 702 C CA . VAL A 1 89 ? -6.847 3.793 -6.146 1.00 86.00 89 VAL A CA 1
ATOM 703 C C . VAL A 1 89 ? -7.344 5.230 -6.203 1.00 86.00 89 VAL A C 1
ATOM 705 O O . VAL A 1 89 ? -6.596 6.187 -6.041 1.00 86.00 89 VAL A O 1
ATOM 708 N N . LYS A 1 90 ? -8.654 5.372 -6.405 1.00 89.00 90 LYS A N 1
ATOM 709 C CA . LYS A 1 90 ? -9.348 6.658 -6.357 1.00 89.00 90 LYS A CA 1
ATOM 710 C C . LYS A 1 90 ? -9.512 7.115 -4.900 1.00 89.00 90 LYS A C 1
ATOM 712 O O . LYS A 1 90 ? -10.142 6.374 -4.133 1.00 89.00 90 LYS A O 1
ATOM 717 N N . PRO A 1 91 ? -9.016 8.304 -4.505 1.00 89.12 91 PRO A N 1
ATOM 718 C CA . PRO A 1 91 ? -9.125 8.795 -3.129 1.00 89.12 91 PRO A CA 1
ATOM 719 C C . PRO A 1 91 ? -10.563 8.824 -2.603 1.00 89.12 91 PRO A C 1
ATOM 721 O O . PRO A 1 91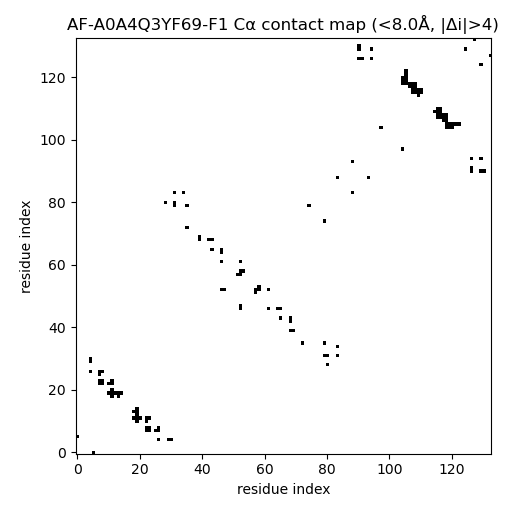 ? -10.801 8.546 -1.432 1.00 89.12 91 PRO A O 1
ATOM 724 N N . GLU A 1 92 ? -11.545 9.073 -3.472 1.00 91.81 92 GLU A N 1
ATOM 725 C CA . GLU A 1 92 ? -12.965 9.147 -3.114 1.00 91.81 92 GLU A CA 1
ATOM 726 C C . GLU A 1 92 ? -13.533 7.800 -2.652 1.00 91.81 92 GLU A C 1
ATOM 728 O O . GLU A 1 92 ? -14.506 7.756 -1.897 1.00 91.81 92 GLU A O 1
ATOM 733 N N . VAL A 1 93 ? -12.952 6.693 -3.122 1.00 90.44 93 VAL A N 1
ATOM 734 C CA . VAL A 1 93 ? -13.350 5.343 -2.707 1.00 90.44 93 VAL A CA 1
ATOM 735 C C . VAL A 1 93 ? -12.825 5.062 -1.305 1.00 90.44 93 VAL A C 1
ATOM 737 O O . VAL A 1 93 ? -13.587 4.618 -0.454 1.00 90.44 93 VAL A O 1
ATOM 740 N N . VAL A 1 94 ? -11.556 5.384 -1.048 1.00 88.81 94 VAL A N 1
ATOM 741 C CA . VAL A 1 94 ? -10.935 5.216 0.275 1.00 88.81 94 VAL A CA 1
ATOM 742 C C . VAL A 1 94 ? -11.627 6.103 1.304 1.00 88.81 94 VAL A C 1
ATOM 744 O O . VAL A 1 94 ? -12.006 5.636 2.374 1.00 88.81 94 VAL A O 1
ATOM 747 N N . TRP A 1 95 ? -11.868 7.367 0.951 1.00 92.50 95 TRP A N 1
ATOM 748 C CA . TRP A 1 95 ? -12.525 8.320 1.835 1.00 92.50 95 TRP A CA 1
ATOM 749 C C . TRP A 1 95 ? -13.924 7.872 2.252 1.00 92.50 95 TRP A C 1
ATOM 751 O O . TRP A 1 95 ? -14.311 8.064 3.397 1.00 92.50 95 TRP A O 1
ATOM 761 N N . ARG A 1 96 ? -14.681 7.234 1.354 1.00 91.81 96 ARG A N 1
ATOM 762 C CA . ARG A 1 96 ? -16.012 6.708 1.681 1.00 91.81 96 ARG A CA 1
ATOM 763 C C . ARG A 1 96 ? -15.963 5.687 2.816 1.00 91.81 96 ARG A C 1
ATOM 765 O O . ARG A 1 96 ? -16.804 5.734 3.709 1.00 91.81 96 ARG A O 1
ATOM 772 N N . GLU A 1 97 ? -14.977 4.795 2.793 1.00 89.31 97 GLU A N 1
ATOM 773 C CA . GLU A 1 97 ? -14.788 3.804 3.857 1.00 89.31 97 GLU A CA 1
ATOM 774 C C . GLU A 1 97 ? -14.302 4.447 5.159 1.00 89.31 97 GLU A C 1
ATOM 776 O O . GLU A 1 97 ? -14.762 4.066 6.240 1.00 89.31 97 GLU A O 1
ATOM 781 N N . ILE A 1 98 ? -13.431 5.457 5.061 1.00 91.19 98 ILE A N 1
ATOM 782 C CA . ILE A 1 98 ? -12.988 6.253 6.211 1.00 91.19 98 ILE A CA 1
ATOM 783 C C . ILE A 1 98 ? -14.176 6.976 6.849 1.00 91.19 98 ILE A C 1
ATOM 785 O O . ILE A 1 98 ? -14.359 6.877 8.055 1.00 91.19 98 ILE A O 1
ATOM 789 N N . GLU A 1 99 ? -15.014 7.659 6.069 1.00 91.06 99 GLU A N 1
ATOM 790 C CA . GLU A 1 99 ? -16.165 8.421 6.567 1.00 91.06 99 GLU A CA 1
ATOM 791 C C . GLU A 1 99 ? -17.187 7.510 7.265 1.00 91.06 99 GLU A C 1
ATOM 793 O O . GLU A 1 99 ? -17.669 7.837 8.348 1.00 91.06 99 GLU A O 1
ATOM 798 N N . ASN A 1 100 ? -17.461 6.325 6.706 1.00 89.88 100 ASN A N 1
ATOM 799 C CA . ASN A 1 100 ? -18.362 5.342 7.321 1.00 89.88 100 ASN A CA 1
ATOM 800 C C . ASN A 1 100 ? -17.868 4.853 8.692 1.00 89.88 100 ASN A C 1
ATOM 802 O O . ASN A 1 100 ? -18.669 4.443 9.530 1.00 89.88 100 ASN A O 1
ATOM 806 N N . ASN A 1 101 ? -16.557 4.899 8.923 1.00 89.31 101 ASN A N 1
ATOM 807 C CA . ASN A 1 101 ? -15.905 4.388 10.123 1.00 89.31 101 ASN A CA 1
ATOM 808 C C . ASN A 1 101 ? -15.086 5.478 10.832 1.00 89.31 101 ASN A C 1
ATOM 810 O O . ASN A 1 101 ? -14.117 5.177 11.525 1.00 89.31 101 ASN A O 1
ATOM 814 N N . LYS A 1 102 ? -15.467 6.751 10.665 1.00 88.69 102 LYS A N 1
ATOM 815 C CA . LYS A 1 102 ? -14.620 7.911 10.986 1.00 88.69 102 LYS A CA 1
ATOM 816 C C . LY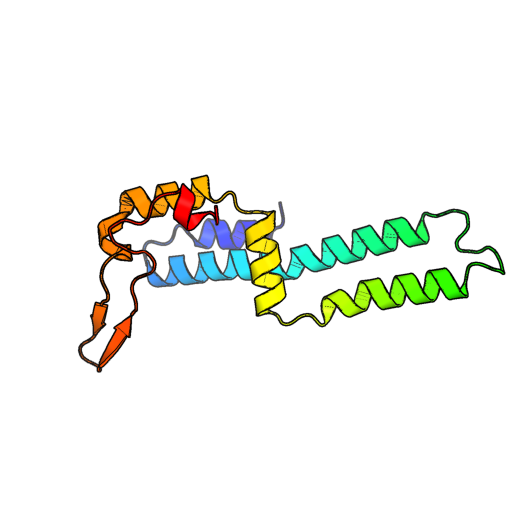S A 1 102 ? -14.104 7.914 12.422 1.00 88.69 102 LYS A C 1
ATOM 818 O O . LYS A 1 102 ? -12.947 8.240 12.667 1.00 88.69 102 LYS A O 1
ATOM 823 N N . ALA A 1 103 ? -14.950 7.491 13.360 1.00 88.44 103 ALA A N 1
ATOM 824 C CA . ALA A 1 103 ? -14.606 7.389 14.775 1.00 88.44 103 ALA A CA 1
ATOM 825 C C . ALA A 1 103 ? -13.397 6.471 15.042 1.00 88.44 103 ALA A C 1
ATOM 827 O O . ALA A 1 103 ? -12.644 6.724 15.970 1.00 88.44 103 ALA A O 1
ATOM 828 N N . LEU A 1 104 ? -13.174 5.442 14.215 1.00 87.62 104 LEU A N 1
ATOM 829 C CA . LEU A 1 104 ? -12.038 4.524 14.359 1.00 87.62 104 LEU A CA 1
ATOM 830 C C . LEU A 1 104 ? -10.713 5.121 13.869 1.00 87.62 104 LEU A C 1
ATOM 832 O O . LEU A 1 104 ? -9.655 4.604 14.212 1.00 87.62 104 LEU A O 1
ATOM 836 N N . PHE A 1 105 ? -10.764 6.171 13.047 1.00 90.69 105 PHE A N 1
ATOM 837 C CA . PHE A 1 105 ? -9.589 6.730 12.379 1.00 90.69 105 PHE A CA 1
ATOM 838 C C . PHE A 1 105 ? -9.145 8.091 12.930 1.00 90.69 105 PHE A C 1
ATOM 840 O O . PHE A 1 105 ? -8.037 8.520 12.607 1.00 90.69 105 PHE A O 1
ATOM 847 N N . ILE A 1 106 ? -9.984 8.759 13.733 1.00 94.56 106 ILE A N 1
ATOM 848 C CA . ILE A 1 106 ? -9.706 10.087 14.313 1.00 94.56 106 ILE A CA 1
ATOM 849 C C . ILE A 1 106 ? -8.926 10.002 15.626 1.00 94.56 106 ILE A C 1
ATOM 851 O O . ILE A 1 106 ? -8.125 10.889 15.918 1.00 94.56 106 ILE A O 1
ATOM 855 N N . ASP A 1 107 ? -9.164 8.965 16.425 1.00 90.56 107 ASP A N 1
ATOM 856 C CA . ASP A 1 107 ? -8.628 8.895 17.779 1.00 90.56 107 ASP A CA 1
ATOM 857 C C . ASP A 1 107 ? -7.349 8.051 17.825 1.00 90.56 107 ASP A C 1
ATOM 859 O O . ASP A 1 107 ? -7.270 6.958 17.263 1.00 90.56 107 ASP A O 1
ATOM 863 N N . THR A 1 108 ? -6.338 8.559 18.527 1.00 92.62 108 THR A N 1
ATOM 864 C CA . THR A 1 108 ? -5.127 7.800 18.852 1.00 92.62 108 THR A CA 1
ATOM 865 C C . THR A 1 108 ? -5.453 6.776 19.936 1.00 92.62 108 THR A C 1
ATOM 867 O O . THR A 1 108 ? -6.006 7.121 20.982 1.00 92.62 108 THR A O 1
ATOM 870 N N . VAL A 1 109 ? -5.084 5.516 19.710 1.00 92.38 109 VAL A N 1
ATOM 871 C CA . VAL A 1 109 ? -5.371 4.407 20.627 1.00 92.38 109 VAL A CA 1
ATOM 872 C C . VAL A 1 109 ? -4.091 3.967 21.325 1.00 92.38 109 VAL A C 1
ATOM 874 O O . VAL A 1 109 ? -3.147 3.504 20.686 1.00 92.38 109 VAL A O 1
ATOM 877 N N . THR A 1 110 ? -4.072 4.067 22.652 1.00 94.12 110 THR A N 1
ATOM 878 C CA . THR A 1 110 ? -2.985 3.541 23.486 1.00 94.12 110 THR A CA 1
ATOM 879 C C . THR A 1 110 ? -3.385 2.184 24.044 1.00 94.12 110 THR A C 1
ATOM 881 O O . THR A 1 110 ? -4.404 2.060 24.717 1.00 94.12 110 THR A O 1
ATOM 884 N N . PHE A 1 111 ? -2.576 1.167 23.771 1.00 92.81 111 PHE A N 1
ATOM 885 C CA . PHE A 1 111 ? -2.767 -0.185 24.284 1.00 92.81 111 PHE A CA 1
ATOM 886 C C . PHE A 1 111 ? -2.087 -0.346 25.648 1.00 92.81 111 PHE A C 1
ATOM 888 O O . PHE A 1 111 ? -1.090 0.319 25.930 1.00 92.81 111 PHE A O 1
ATOM 895 N N . ASP A 1 112 ? -2.559 -1.298 26.456 1.00 90.19 112 ASP A N 1
ATOM 896 C CA . ASP A 1 112 ? -2.068 -1.554 27.824 1.00 90.19 112 ASP A CA 1
ATOM 897 C C . ASP A 1 112 ? -0.554 -1.858 27.911 1.00 90.19 112 ASP A C 1
ATOM 899 O O . ASP A 1 112 ? 0.052 -1.730 28.971 1.00 90.19 112 ASP A O 1
ATOM 903 N N . GLY A 1 113 ? 0.086 -2.213 26.791 1.00 92.06 113 GLY A N 1
ATOM 904 C CA . GLY A 1 113 ? 1.539 -2.404 26.671 1.00 92.06 113 GLY A CA 1
ATOM 905 C C . GLY A 1 113 ? 2.342 -1.141 26.328 1.00 92.06 113 GLY A C 1
ATOM 906 O O . GLY A 1 113 ? 3.520 -1.251 25.999 1.00 92.06 113 GLY A O 1
ATOM 907 N N . GLY A 1 114 ? 1.719 0.041 26.330 1.00 91.31 114 GLY A N 1
ATOM 908 C CA . GLY A 1 114 ? 2.354 1.318 25.981 1.00 91.31 114 GLY A CA 1
ATOM 909 C C . GLY A 1 114 ? 2.535 1.557 24.478 1.00 91.31 114 GLY A C 1
ATOM 910 O O . GLY A 1 114 ? 3.069 2.592 24.084 1.00 91.31 114 GLY A O 1
ATOM 911 N N . TYR A 1 115 ? 2.086 0.629 23.627 1.00 93.38 115 TYR A N 1
ATOM 912 C CA . TYR A 1 115 ? 2.037 0.851 22.185 1.00 93.38 115 TYR A CA 1
ATOM 913 C C . TYR A 1 115 ? 0.950 1.876 21.856 1.00 93.38 115 TYR A C 1
ATOM 915 O O . TYR A 1 115 ? -0.185 1.751 22.317 1.00 93.38 115 TYR A O 1
ATOM 923 N N . VAL A 1 116 ? 1.299 2.873 21.047 1.00 93.62 116 VAL A N 1
ATOM 924 C CA . VAL A 1 116 ? 0.393 3.948 20.641 1.00 93.62 116 VAL A CA 1
ATOM 925 C C . VAL A 1 116 ? 0.146 3.836 19.144 1.00 93.62 116 VAL A C 1
ATOM 927 O O . VAL A 1 116 ? 1.047 4.071 18.337 1.00 93.62 116 VAL A O 1
ATOM 930 N N . LEU A 1 117 ? -1.083 3.490 18.779 1.00 91.94 117 LEU A N 1
ATOM 931 C CA . LEU A 1 117 ? -1.557 3.536 17.406 1.00 91.94 117 LEU A CA 1
ATOM 932 C C . LEU A 1 117 ? -2.051 4.951 17.115 1.00 91.94 117 LEU A C 1
ATOM 934 O O . LEU A 1 117 ? -3.067 5.382 17.657 1.00 91.94 117 LEU A O 1
ATOM 938 N N . GLN A 1 118 ? -1.303 5.670 16.282 1.00 93.88 118 GLN A N 1
ATOM 939 C CA . GLN A 1 118 ? -1.651 7.029 15.879 1.00 93.88 118 GLN A CA 1
ATOM 940 C C . GLN A 1 118 ? -2.925 7.043 15.036 1.00 93.88 118 GLN A C 1
ATOM 942 O O . GLN A 1 118 ? -3.185 6.116 14.264 1.00 93.88 118 GLN A O 1
ATOM 947 N N . ASN A 1 119 ? -3.694 8.117 15.175 1.00 92.06 119 ASN A N 1
ATOM 948 C CA . ASN A 1 119 ? -4.818 8.396 14.301 1.00 92.06 119 ASN A CA 1
ATOM 949 C C . ASN A 1 119 ? -4.362 8.565 12.840 1.00 92.06 119 ASN A C 1
ATOM 951 O O . ASN A 1 119 ? -3.254 9.024 12.563 1.00 92.06 119 ASN A O 1
ATOM 955 N N . ILE A 1 120 ? -5.230 8.188 11.900 1.00 89.56 120 ILE A N 1
ATOM 956 C CA . ILE A 1 120 ? -4.947 8.270 10.457 1.00 89.56 120 ILE A CA 1
ATOM 957 C C . ILE A 1 120 ? -5.397 9.619 9.890 1.00 89.56 120 ILE A C 1
ATOM 959 O O . ILE A 1 120 ? -4.777 10.130 8.961 1.00 89.56 120 ILE A O 1
ATOM 963 N N . ILE A 1 121 ? -6.466 10.193 10.446 1.00 92.50 121 ILE A N 1
ATOM 964 C CA . ILE A 1 121 ? -7.019 11.483 10.026 1.00 92.50 121 ILE A CA 1
ATOM 965 C C . ILE A 1 121 ? -7.273 12.392 11.226 1.00 92.50 121 ILE A C 1
ATOM 967 O O . ILE A 1 121 ? -7.493 11.936 12.350 1.00 92.50 121 ILE A O 1
ATOM 971 N N . SER A 1 122 ? -7.271 13.695 10.979 1.00 90.12 122 SER A N 1
ATOM 972 C CA . SER A 1 122 ? -7.753 14.696 11.929 1.00 90.12 122 SER A CA 1
ATOM 973 C C . SER A 1 122 ? -9.286 14.718 12.000 1.00 90.12 122 SER A C 1
ATOM 975 O O . SER A 1 122 ? -9.994 14.195 11.134 1.00 90.12 122 SER A O 1
ATOM 977 N N . ARG A 1 123 ? -9.836 15.333 13.051 1.00 87.44 123 ARG A N 1
ATOM 978 C CA . ARG A 1 123 ? -11.292 15.413 13.251 1.00 87.44 123 ARG A CA 1
ATOM 979 C C . ARG A 1 123 ? -11.968 16.285 12.185 1.00 87.44 123 ARG A C 1
ATOM 981 O O . ARG A 1 123 ? -13.105 16.017 11.794 1.00 87.44 123 ARG A O 1
ATOM 988 N N . GLU A 1 124 ? -11.252 17.289 11.697 1.00 89.56 124 GLU A N 1
ATOM 989 C CA . GLU A 1 124 ? -11.679 18.253 10.684 1.00 89.56 124 GLU A CA 1
ATOM 990 C C . GLU A 1 124 ? -11.281 17.837 9.258 1.00 89.56 124 GLU A C 1
ATOM 992 O O . GLU A 1 124 ? -11.595 18.548 8.303 1.00 89.56 124 GLU A O 1
ATOM 997 N N . GLU A 1 125 ? -10.613 16.690 9.099 1.00 89.38 125 GLU A N 1
ATOM 998 C CA . GLU A 1 125 ? -10.196 16.167 7.802 1.00 89.38 125 GLU A CA 1
ATOM 999 C C . GLU A 1 125 ? -11.408 15.985 6.875 1.00 89.38 125 GLU A C 1
ATOM 1001 O O . GLU A 1 125 ? -12.457 15.443 7.257 1.00 89.38 125 GLU A O 1
ATOM 1006 N N . THR A 1 126 ? -11.249 16.420 5.628 1.00 89.69 126 THR A N 1
ATOM 1007 C CA . THR A 1 126 ? -12.240 16.264 4.560 1.00 89.69 126 THR A CA 1
ATOM 1008 C C . THR A 1 126 ? -11.611 15.555 3.369 1.00 89.69 126 THR A C 1
ATOM 1010 O O . THR A 1 126 ? -10.392 15.550 3.218 1.00 89.69 126 THR A O 1
ATOM 1013 N N . LEU A 1 127 ? -12.434 15.044 2.449 1.00 88.56 127 LEU A N 1
ATOM 1014 C CA . LEU A 1 127 ? -11.947 14.466 1.193 1.00 88.56 127 LEU A CA 1
ATOM 1015 C C . LEU A 1 127 ? -10.937 15.376 0.472 1.00 88.56 127 LEU A C 1
ATOM 1017 O O . LEU A 1 127 ? -9.940 14.879 -0.034 1.00 88.56 127 LEU A O 1
ATOM 1021 N N . LYS A 1 128 ? -11.169 16.697 0.452 1.00 87.12 128 LYS A N 1
ATOM 1022 C CA . LYS A 1 128 ? -10.281 17.658 -0.223 1.00 87.12 128 LYS A CA 1
ATOM 1023 C C . LYS A 1 128 ? -8.905 17.760 0.432 1.00 87.12 128 LYS A C 1
ATOM 1025 O O . LYS A 1 128 ? -7.917 17.905 -0.275 1.00 87.12 128 LYS A O 1
ATOM 1030 N N . THR A 1 129 ? -8.842 17.725 1.764 1.00 87.69 129 THR A N 1
ATOM 1031 C CA . THR A 1 129 ? -7.561 17.765 2.485 1.00 87.69 129 THR A CA 1
ATOM 1032 C C . THR A 1 129 ? -6.849 16.418 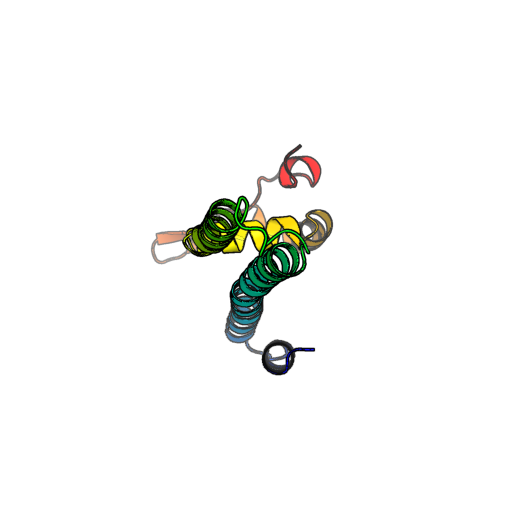2.390 1.00 87.69 129 THR A C 1
ATOM 1034 O O . THR A 1 129 ? -5.644 16.387 2.167 1.00 87.69 129 THR A O 1
ATOM 1037 N N . PHE A 1 130 ? -7.606 15.319 2.435 1.00 85.38 130 PHE A N 1
ATOM 1038 C CA . PHE A 1 130 ? -7.102 13.953 2.307 1.00 85.38 130 PHE A CA 1
ATOM 1039 C C . PHE A 1 130 ? -6.512 13.648 0.922 1.00 85.38 130 PHE A C 1
ATOM 1041 O O . PHE A 1 130 ? -5.488 12.978 0.816 1.00 85.38 130 PHE A O 1
ATOM 1048 N N . SER A 1 131 ? -7.133 14.137 -0.155 1.00 81.38 131 SER A N 1
ATOM 1049 C CA . SER A 1 131 ? -6.673 13.877 -1.524 1.00 81.38 131 SER A CA 1
ATOM 1050 C C . SER A 1 131 ? -5.440 14.686 -1.941 1.00 81.38 131 SER A C 1
ATOM 1052 O O . SER A 1 131 ? -4.979 14.508 -3.064 1.00 81.38 131 SER A O 1
ATOM 1054 N N . GLY A 1 132 ? -4.924 15.571 -1.076 1.00 67.19 132 GLY A N 1
ATOM 1055 C CA . GLY A 1 132 ? -3.910 16.560 -1.441 1.00 67.19 132 GLY A CA 1
ATOM 1056 C C . GLY A 1 132 ? -4.499 17.602 -2.390 1.00 67.19 132 GLY A C 1
ATOM 1057 O O . GLY A 1 132 ? -4.480 17.420 -3.605 1.00 67.19 132 GLY A O 1
ATOM 1058 N N . GLY A 1 133 ? -5.093 18.656 -1.824 1.00 44.31 133 GLY A N 1
ATOM 1059 C CA . GLY A 1 133 ? -5.536 19.829 -2.586 1.00 44.31 133 GLY A CA 1
ATOM 1060 C C . GLY A 1 133 ? -4.390 20.559 -3.275 1.00 44.31 133 GLY A C 1
ATOM 1061 O O . GLY A 1 133 ? -3.266 20.547 -2.724 1.00 44.31 133 GLY A O 1
#